Protein AF-A0A931HI49-F1 (afdb_monomer_lite)

Sequence (52 aa):
GRVAIERFLDRTTTLTVDDSHHGPAGHRTYRYEPTYILRGIAELHVDFTPAH

Radius of gyration: 13.29 Å; chains: 1; bounding box: 24×36×25 Å

pLDDT: mean 91.95, std 5.31, range [69.0, 96.5]

Foldseek 3Di:
DVVVVVVVVVFWPDKAFDCVQFNDPPRGDFDFDPDPPDGDGPDTDIDTDTDD

Secondary structure (DSSP, 8-state):
-HHHHHHHHTTEEEEEE-HHHH-STTS----B-S-SS---BS---EEEEE--

Structure (mmCIF, N/CA/C/O backbone):
data_AF-A0A931HI49-F1
#
_entry.id   AF-A0A931HI49-F1
#
loop_
_atom_site.group_PDB
_atom_site.id
_atom_site.type_symbol
_atom_site.label_atom_id
_atom_site.label_alt_id
_atom_site.label_comp_id
_atom_site.label_asym_id
_atom_site.label_entity_id
_atom_site.label_seq_id
_atom_site.pdbx_PDB_ins_code
_atom_site.Cartn_x
_atom_site.Cartn_y
_atom_site.Cartn_z
_atom_site.occupancy
_atom_site.B_iso_or_equiv
_atom_site.auth_seq_id
_atom_site.auth_comp_id
_atom_site.auth_asym_id
_atom_site.auth_atom_id
_atom_site.pdbx_PDB_model_num
ATOM 1 N N . GLY A 1 1 ? 8.820 -6.689 -12.568 1.00 69.00 1 GLY A N 1
ATOM 2 C CA . GLY A 1 1 ? 7.736 -6.031 -11.812 1.00 69.00 1 GLY A CA 1
ATOM 3 C C . GLY A 1 1 ? 6.446 -6.819 -11.890 1.00 69.00 1 GLY A C 1
ATOM 4 O O . GLY A 1 1 ? 6.106 -7.482 -10.924 1.00 69.00 1 GLY A O 1
ATOM 5 N N . ARG A 1 2 ? 5.775 -6.806 -13.049 1.00 90.31 2 ARG A N 1
ATOM 6 C CA . ARG A 1 2 ? 4.457 -7.430 -13.269 1.00 90.31 2 ARG A CA 1
ATOM 7 C C . ARG A 1 2 ? 4.305 -8.853 -12.712 1.00 90.31 2 ARG A C 1
ATOM 9 O O . ARG A 1 2 ? 3.479 -9.054 -11.840 1.00 90.31 2 ARG A O 1
ATOM 16 N N . VAL A 1 3 ? 5.173 -9.785 -13.112 1.00 93.44 3 VAL A N 1
ATOM 17 C CA . VAL A 1 3 ? 5.115 -11.191 -12.657 1.00 93.44 3 VAL A CA 1
ATOM 18 C C . VAL A 1 3 ? 5.264 -11.334 -11.136 1.00 93.44 3 VAL A C 1
ATOM 20 O O . VAL A 1 3 ? 4.678 -12.229 -10.538 1.00 93.44 3 VAL A O 1
ATOM 23 N N . ALA A 1 4 ? 6.046 -10.464 -10.488 1.00 91.81 4 ALA A N 1
ATOM 24 C CA . ALA A 1 4 ? 6.205 -10.495 -9.035 1.00 91.81 4 ALA A CA 1
ATOM 25 C C . ALA A 1 4 ? 4.930 -10.019 -8.326 1.00 91.81 4 ALA A C 1
ATOM 27 O O . ALA A 1 4 ? 4.519 -10.636 -7.349 1.00 91.81 4 ALA A O 1
ATOM 28 N N . ILE A 1 5 ? 4.292 -8.968 -8.854 1.00 91.19 5 ILE A N 1
ATOM 29 C CA . ILE A 1 5 ? 3.020 -8.447 -8.340 1.00 91.19 5 ILE A CA 1
ATOM 30 C C . ILE A 1 5 ? 1.905 -9.471 -8.560 1.00 91.19 5 ILE A C 1
ATOM 32 O O . ILE A 1 5 ? 1.199 -9.790 -7.616 1.00 91.19 5 ILE A O 1
ATOM 36 N N . GLU A 1 6 ? 1.789 -10.044 -9.760 1.00 94.50 6 GLU A N 1
ATOM 37 C CA . GLU A 1 6 ? 0.793 -11.079 -10.075 1.00 94.50 6 GLU A CA 1
ATOM 38 C C . GLU A 1 6 ? 0.930 -12.276 -9.130 1.00 94.50 6 GLU A C 1
ATOM 40 O O . GLU A 1 6 ? -0.019 -12.628 -8.446 1.00 94.50 6 GLU A O 1
ATOM 45 N N . ARG A 1 7 ? 2.142 -12.818 -8.959 1.00 93.50 7 ARG A N 1
ATOM 46 C CA . ARG A 1 7 ? 2.372 -13.929 -8.020 1.00 93.50 7 ARG A CA 1
ATOM 47 C C . ARG A 1 7 ? 2.127 -13.565 -6.560 1.00 93.50 7 ARG A C 1
ATOM 49 O O . ARG A 1 7 ? 1.925 -14.464 -5.748 1.00 93.50 7 ARG A O 1
ATOM 56 N N . PHE A 1 8 ? 2.297 -12.304 -6.174 1.00 92.69 8 PHE A N 1
ATOM 57 C CA . PHE A 1 8 ? 1.988 -11.853 -4.819 1.00 92.69 8 PHE A CA 1
ATOM 58 C C . PHE A 1 8 ? 0.471 -11.783 -4.615 1.00 92.69 8 PHE A C 1
ATOM 60 O O . PHE A 1 8 ? -0.033 -12.328 -3.637 1.00 92.69 8 PHE A O 1
ATOM 67 N N . LEU A 1 9 ? -0.249 -11.201 -5.577 1.00 93.00 9 LEU A N 1
ATOM 68 C CA . LEU A 1 9 ? -1.709 -11.113 -5.569 1.00 93.00 9 LEU A CA 1
ATOM 69 C C . LEU A 1 9 ? -2.377 -12.491 -5.652 1.00 93.00 9 LEU A C 1
ATOM 71 O O . LEU A 1 9 ? -3.299 -12.746 -4.889 1.00 93.00 9 LEU A O 1
ATOM 75 N N . ASP A 1 10 ? -1.861 -13.411 -6.470 1.00 95.00 10 ASP A N 1
ATOM 76 C CA . ASP A 1 10 ? -2.375 -14.787 -6.580 1.00 95.00 10 ASP A CA 1
ATOM 77 C C . ASP A 1 10 ? -2.339 -15.552 -5.243 1.00 95.00 10 ASP A C 1
ATOM 79 O O . ASP A 1 10 ? -3.088 -16.505 -5.047 1.00 95.00 10 ASP A O 1
ATOM 83 N N . ARG A 1 11 ? -1.454 -15.156 -4.319 1.00 93.62 11 ARG A N 1
ATOM 84 C CA . ARG A 1 11 ? -1.259 -15.789 -3.003 1.00 93.62 11 ARG A 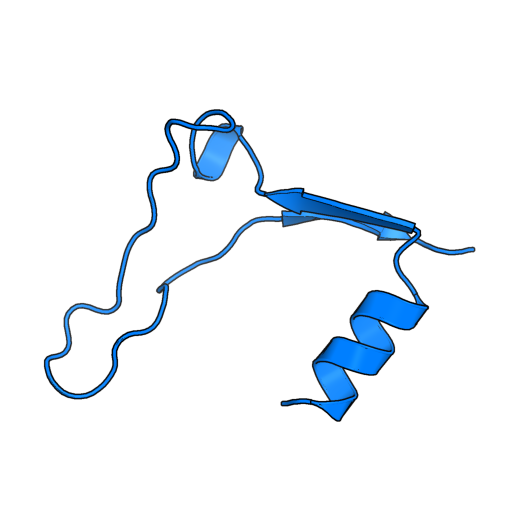CA 1
ATOM 85 C C . ARG A 1 11 ? -1.834 -14.965 -1.852 1.00 93.62 11 ARG A C 1
ATOM 87 O O . ARG A 1 11 ? -1.513 -15.237 -0.698 1.00 93.62 11 ARG A O 1
ATOM 94 N N . THR A 1 12 ? -2.651 -13.958 -2.145 1.00 95.25 12 THR A N 1
ATOM 95 C CA . THR A 1 12 ? -3.150 -13.003 -1.154 1.00 95.25 12 THR A CA 1
ATOM 96 C C . THR A 1 12 ? -4.666 -12.859 -1.272 1.00 95.25 12 THR A C 1
ATOM 98 O O . THR A 1 12 ? -5.177 -12.463 -2.312 1.00 95.25 12 THR A O 1
ATOM 101 N N . THR A 1 13 ? -5.396 -13.151 -0.194 1.00 94.00 13 THR A N 1
ATOM 102 C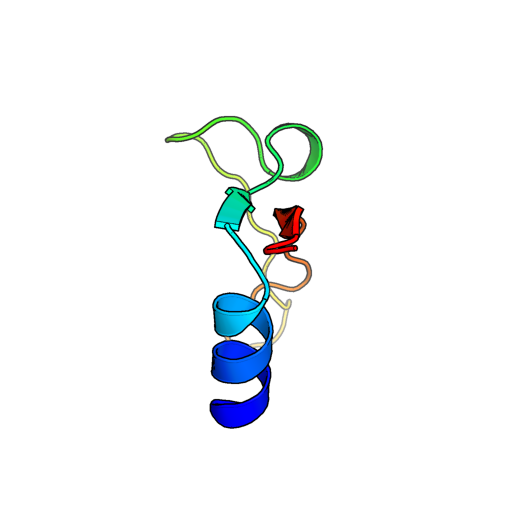 CA . THR A 1 13 ? -6.867 -13.046 -0.149 1.00 94.00 13 THR A CA 1
ATOM 103 C C . THR A 1 13 ? -7.329 -11.619 0.135 1.00 94.00 13 THR A C 1
ATOM 105 O O . THR A 1 13 ? -8.330 -11.159 -0.410 1.00 94.00 13 THR A O 1
ATOM 108 N N . THR A 1 14 ? -6.604 -10.904 0.998 1.00 94.19 14 THR A N 1
ATOM 109 C CA . THR A 1 14 ? -6.871 -9.498 1.326 1.00 94.19 14 THR A CA 1
ATOM 110 C C . THR A 1 14 ? -5.575 -8.712 1.265 1.00 94.19 14 THR A C 1
ATOM 112 O O . THR A 1 14 ? -4.531 -9.221 1.661 1.00 94.19 14 THR A O 1
ATOM 115 N N . LEU A 1 15 ? -5.641 -7.480 0.766 1.00 94.50 15 LEU A N 1
ATOM 116 C CA . LEU A 1 15 ? -4.507 -6.567 0.709 1.00 94.50 15 LEU A CA 1
ATOM 117 C C . LEU A 1 15 ? -5.004 -5.158 1.021 1.00 94.50 15 LEU A C 1
ATOM 119 O O . LEU A 1 15 ? -5.789 -4.590 0.257 1.00 94.50 15 LEU A O 1
ATOM 123 N N . THR A 1 16 ? -4.558 -4.602 2.139 1.00 95.06 16 THR A N 1
ATOM 124 C CA . THR A 1 16 ? -4.964 -3.278 2.616 1.00 95.06 16 THR A CA 1
ATOM 125 C C . THR A 1 16 ? -3.745 -2.451 2.985 1.00 95.06 16 THR A C 1
ATOM 127 O O . THR A 1 16 ? -2.728 -2.983 3.409 1.00 95.06 16 THR A O 1
ATOM 130 N N . VAL A 1 17 ? -3.833 -1.133 2.819 1.00 95.88 17 VAL A N 1
ATOM 131 C CA . VAL A 1 17 ? -2.780 -0.222 3.285 1.00 95.88 17 VAL A CA 1
ATOM 132 C C . VAL A 1 17 ? -2.860 -0.124 4.806 1.00 95.88 17 VAL A C 1
ATOM 134 O O . VAL A 1 17 ? -3.951 0.078 5.335 1.00 95.88 17 VAL A O 1
ATOM 137 N N . ASP A 1 18 ? -1.719 -0.242 5.481 1.00 95.81 18 ASP A N 1
ATOM 138 C CA . ASP A 1 18 ? -1.637 -0.192 6.943 1.00 95.81 18 ASP A CA 1
ATOM 139 C C . ASP A 1 18 ? -1.987 1.220 7.459 1.00 95.81 18 ASP A C 1
ATOM 141 O O . ASP A 1 18 ? -1.303 2.210 7.170 1.00 95.81 18 ASP A O 1
ATOM 145 N N . ASP A 1 19 ? -3.0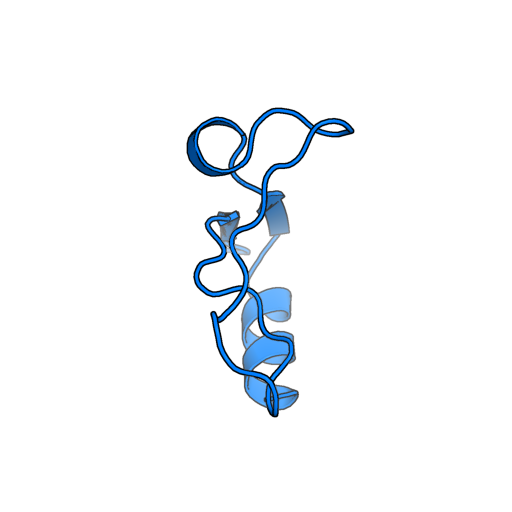76 1.320 8.223 1.00 95.06 19 ASP A N 1
ATOM 146 C CA . ASP A 1 19 ? -3.583 2.571 8.800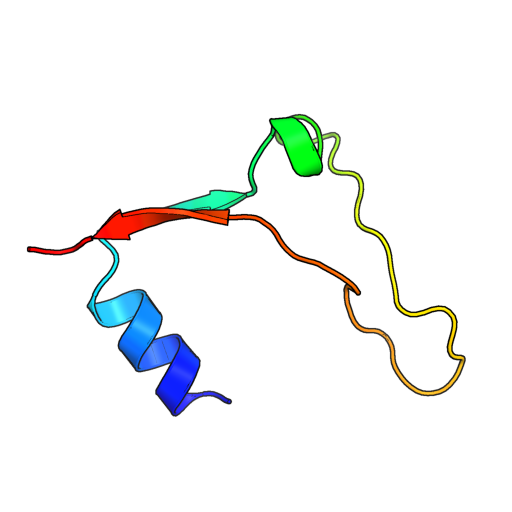 1.00 95.06 19 ASP A CA 1
ATOM 147 C C . ASP A 1 19 ? -2.652 3.173 9.861 1.00 95.06 19 ASP A C 1
ATOM 149 O O . ASP A 1 19 ? -2.625 4.393 10.029 1.00 95.06 19 ASP A O 1
ATOM 153 N N . SER A 1 20 ? -1.858 2.355 10.547 1.00 94.56 20 SER A N 1
ATOM 154 C CA . SER A 1 20 ? -0.899 2.802 11.564 1.00 94.56 20 SER A CA 1
ATOM 155 C C . SER A 1 20 ? 0.284 3.527 10.928 1.00 94.56 20 SER A C 1
ATOM 157 O O . SER A 1 20 ? 0.769 4.520 11.470 1.00 94.56 20 SER A O 1
ATOM 159 N N . HIS A 1 21 ? 0.730 3.058 9.760 1.00 96.12 21 HIS A N 1
ATOM 160 C CA . HIS A 1 21 ? 1.845 3.663 9.026 1.00 96.12 21 HIS A CA 1
ATOM 161 C C . HIS A 1 21 ? 1.400 4.798 8.101 1.00 96.12 21 HIS A C 1
ATOM 163 O O . HIS A 1 21 ? 2.138 5.770 7.914 1.00 96.12 21 HIS A O 1
ATOM 169 N N . HIS A 1 22 ? 0.202 4.691 7.523 1.00 96.50 22 HIS A N 1
ATOM 170 C CA . HIS A 1 22 ? -0.256 5.608 6.483 1.00 96.50 22 HIS A CA 1
ATOM 171 C C . HIS A 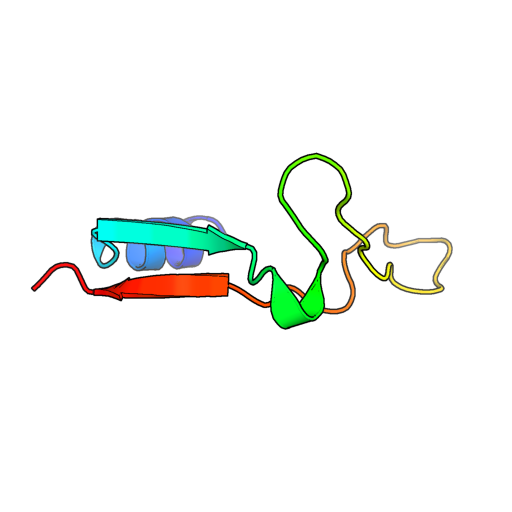1 22 ? -1.461 6.458 6.879 1.00 96.50 22 HIS A C 1
ATOM 173 O O . HIS A 1 22 ? -1.884 7.270 6.067 1.00 96.50 22 HIS A O 1
ATOM 179 N N . GLY A 1 23 ? -2.019 6.338 8.082 1.00 94.44 23 GLY A N 1
ATOM 180 C CA . GLY A 1 23 ? -3.279 6.997 8.448 1.00 94.44 23 GLY A CA 1
ATOM 181 C C . GLY A 1 23 ? -4.498 6.294 7.837 1.00 94.44 23 GLY A C 1
ATOM 182 O O . GLY A 1 23 ? -4.333 5.381 7.031 1.00 94.44 23 GLY A O 1
ATOM 183 N N . PRO A 1 24 ? -5.732 6.683 8.194 1.00 95.31 24 PRO A N 1
ATOM 184 C CA . PRO A 1 24 ? -6.931 5.949 7.800 1.00 95.31 24 PRO A CA 1
ATOM 185 C C . PRO A 1 24 ? -7.251 6.075 6.307 1.00 95.31 24 PRO A C 1
ATOM 187 O O . PRO A 1 24 ? -6.797 6.988 5.605 1.00 95.31 24 PRO A O 1
ATOM 190 N N . ALA A 1 25 ? -8.100 5.173 5.810 1.00 93.12 25 ALA A N 1
ATOM 191 C CA . ALA A 1 25 ? -8.656 5.279 4.463 1.00 93.12 25 ALA A CA 1
ATOM 192 C C . ALA A 1 25 ? -9.294 6.666 4.227 1.00 93.12 25 ALA A C 1
ATOM 194 O O . ALA A 1 25 ? -10.076 7.154 5.037 1.00 93.12 25 ALA A O 1
ATOM 195 N N . GLY A 1 26 ? -8.934 7.318 3.117 1.00 92.44 26 GLY A N 1
ATOM 196 C CA . GLY A 1 26 ? -9.371 8.683 2.790 1.00 92.44 26 GLY A CA 1
ATOM 197 C C . GLY A 1 26 ? -8.486 9.804 3.348 1.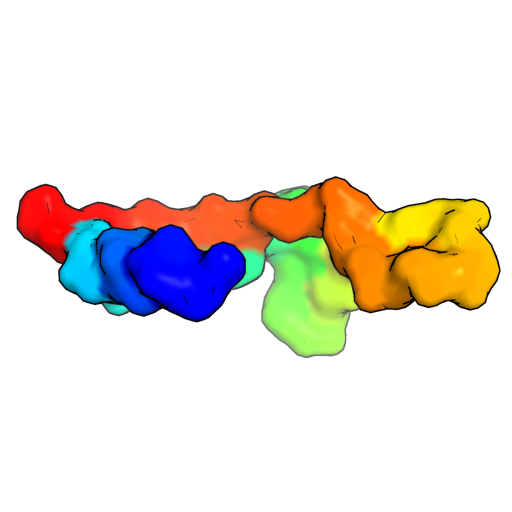00 92.44 26 GLY A C 1
ATOM 198 O O . GLY A 1 26 ? -8.560 10.920 2.842 1.00 92.44 26 GLY A O 1
ATOM 199 N N . HIS A 1 27 ? -7.597 9.518 4.304 1.00 93.88 27 HIS A N 1
ATOM 200 C CA . HIS A 1 27 ? -6.637 10.489 4.842 1.00 93.88 27 HIS A CA 1
ATOM 201 C C . HIS A 1 27 ? -5.222 9.895 4.906 1.00 93.88 27 HIS A C 1
ATOM 203 O O . HIS A 1 27 ? -4.535 9.957 5.925 1.00 93.88 27 HIS A O 1
ATOM 209 N N . ARG A 1 28 ? -4.801 9.277 3.794 1.00 93.88 28 ARG A N 1
ATOM 210 C CA . ARG A 1 28 ? -3.514 8.585 3.705 1.00 93.88 28 ARG A CA 1
ATOM 211 C C . ARG A 1 28 ? -2.346 9.562 3.582 1.00 93.88 28 ARG A C 1
ATOM 213 O O . ARG A 1 28 ? -2.387 10.482 2.767 1.00 93.88 28 ARG A O 1
ATOM 220 N N . THR A 1 29 ? -1.275 9.296 4.319 1.00 93.69 29 THR A N 1
ATOM 221 C CA . THR A 1 29 ? 0.015 9.980 4.220 1.00 93.69 29 THR A CA 1
ATOM 222 C C . THR A 1 29 ? 1.042 9.038 3.598 1.00 93.69 29 THR A C 1
ATOM 224 O O . THR A 1 29 ? 1.432 8.033 4.194 1.00 93.69 29 THR A O 1
ATOM 227 N N . TYR A 1 30 ? 1.507 9.378 2.397 1.00 93.62 30 TYR A N 1
ATOM 228 C CA . TYR A 1 30 ? 2.591 8.669 1.716 1.00 93.62 30 TYR A CA 1
ATOM 229 C C . TYR A 1 30 ? 3.830 9.551 1.651 1.00 93.62 30 TYR A C 1
ATOM 231 O O . TYR A 1 30 ? 3.742 10.730 1.301 1.00 93.62 30 TYR A O 1
ATOM 239 N N . ARG A 1 31 ? 4.991 8.968 1.957 1.00 92.12 31 ARG A N 1
ATOM 240 C CA . ARG A 1 31 ? 6.281 9.614 1.709 1.00 92.12 31 ARG A CA 1
ATOM 241 C C . ARG A 1 31 ? 6.733 9.267 0.302 1.00 92.12 31 ARG A C 1
ATOM 243 O O . ARG A 1 31 ? 6.666 8.111 -0.104 1.00 92.12 31 ARG A O 1
ATOM 250 N N . TYR A 1 32 ? 7.183 10.272 -0.429 1.00 90.94 32 TYR A N 1
ATOM 251 C CA . TYR A 1 32 ? 7.711 10.103 -1.774 1.00 90.94 32 TYR A CA 1
ATOM 252 C C . TYR A 1 32 ? 9.224 10.237 -1.753 1.00 90.94 32 TYR A C 1
ATOM 254 O O . TYR A 1 32 ? 9.779 10.929 -0.898 1.00 90.94 32 TYR A O 1
ATOM 262 N N . GLU A 1 33 ? 9.867 9.594 -2.717 1.00 92.06 33 GLU A N 1
ATOM 263 C CA . GLU A 1 33 ? 11.293 9.766 -2.953 1.00 92.06 33 GLU A CA 1
ATOM 264 C C . GLU A 1 33 ? 11.626 11.252 -3.162 1.00 92.06 33 GLU A C 1
ATOM 266 O O . GLU A 1 33 ? 10.977 11.915 -3.979 1.00 92.06 33 GLU A O 1
ATOM 271 N N . PRO A 1 34 ? 12.641 11.804 -2.474 1.00 87.56 34 PRO A N 1
ATOM 272 C CA . PRO A 1 34 ? 12.991 13.221 -2.552 1.00 87.56 34 PRO A CA 1
ATOM 273 C C . PRO A 1 34 ? 13.812 13.537 -3.814 1.00 87.56 34 PRO A C 1
ATOM 275 O O . PRO A 1 34 ? 14.718 14.369 -3.789 1.00 87.56 34 PRO A O 1
ATOM 278 N N . THR A 1 35 ? 13.535 12.852 -4.925 1.00 86.62 35 THR A N 1
ATOM 279 C CA . THR A 1 35 ? 14.276 13.003 -6.181 1.00 86.62 35 THR A CA 1
ATOM 280 C C . THR A 1 35 ? 13.391 13.602 -7.264 1.00 86.62 35 THR A C 1
ATOM 282 O O . THR A 1 35 ? 12.185 13.375 -7.304 1.00 86.62 35 THR A O 1
ATOM 285 N N . TYR A 1 36 ? 13.998 14.361 -8.175 1.00 79.94 36 TYR A N 1
ATOM 286 C CA . TYR A 1 36 ? 13.259 15.018 -9.258 1.00 79.94 36 TYR A CA 1
ATOM 287 C C . TYR A 1 36 ? 12.969 14.087 -10.450 1.00 79.94 36 TYR A C 1
ATOM 289 O O . TYR A 1 36 ? 12.121 14.388 -11.282 1.00 79.94 36 TYR A O 1
ATOM 297 N N . ILE A 1 37 ? 13.688 12.962 -10.550 1.00 85.12 37 ILE A N 1
ATOM 298 C CA . ILE A 1 37 ? 13.623 12.039 -11.695 1.00 85.12 37 ILE A CA 1
ATOM 299 C C . ILE A 1 37 ? 12.610 10.916 -11.446 1.00 85.12 37 ILE A C 1
ATOM 301 O O . ILE A 1 37 ? 11.918 10.493 -12.372 1.00 85.12 37 ILE A O 1
ATOM 305 N N . LEU A 1 38 ? 12.508 10.425 -10.207 1.00 86.88 38 LEU A N 1
ATOM 306 C CA . LEU A 1 38 ? 11.658 9.290 -9.858 1.00 86.88 38 LEU A CA 1
ATOM 307 C C . LEU A 1 38 ? 10.536 9.730 -8.927 1.00 86.88 38 LEU A C 1
ATOM 309 O O . LEU A 1 38 ? 10.779 10.194 -7.816 1.00 86.88 38 LEU A O 1
ATOM 313 N N . ARG A 1 39 ? 9.294 9.506 -9.360 1.00 85.62 39 ARG A N 1
ATOM 314 C CA . ARG A 1 39 ? 8.110 9.678 -8.516 1.00 85.62 39 ARG A CA 1
ATOM 315 C C . ARG A 1 39 ? 7.652 8.323 -7.985 1.00 85.62 39 ARG A C 1
ATOM 317 O O . ARG A 1 39 ? 6.708 7.732 -8.501 1.00 85.62 39 ARG A O 1
ATOM 324 N N . GLY A 1 40 ? 8.366 7.834 -6.976 1.00 90.94 40 GLY A N 1
ATOM 325 C CA . GLY A 1 40 ? 8.036 6.612 -6.241 1.00 90.94 40 GLY A CA 1
ATOM 326 C C . GLY A 1 40 ? 7.567 6.920 -4.822 1.00 90.94 40 GLY A C 1
ATOM 327 O O . GLY A 1 40 ? 7.982 7.922 -4.239 1.00 90.94 40 GLY A O 1
ATOM 328 N N . ILE A 1 41 ? 6.700 6.065 -4.277 1.00 92.81 41 ILE A N 1
ATOM 329 C CA . ILE A 1 41 ? 6.476 6.011 -2.829 1.00 92.81 41 ILE A CA 1
ATOM 330 C C . ILE A 1 41 ? 7.745 5.414 -2.223 1.00 92.81 41 ILE A C 1
ATOM 332 O O . ILE A 1 41 ? 8.194 4.368 -2.688 1.00 92.81 41 ILE A O 1
ATOM 336 N N . ALA A 1 42 ? 8.307 6.080 -1.219 1.00 92.50 42 ALA A N 1
ATOM 337 C CA . ALA A 1 42 ? 9.531 5.632 -0.567 1.00 92.50 42 ALA A CA 1
ATOM 338 C C . ALA A 1 42 ? 9.308 4.314 0.190 1.00 92.50 42 ALA A C 1
ATOM 340 O O . ALA A 1 42 ? 10.103 3.385 0.098 1.00 92.50 42 ALA A O 1
ATOM 341 N N . GLU A 1 43 ? 8.181 4.214 0.900 1.00 93.81 43 GLU A N 1
ATOM 342 C CA . GLU A 1 43 ? 7.806 3.042 1.692 1.00 93.81 43 GLU A CA 1
ATOM 343 C C . GLU A 1 43 ? 6.288 2.830 1.638 1.00 93.81 43 GLU A C 1
ATOM 345 O O . GLU A 1 43 ? 5.515 3.774 1.833 1.00 93.81 43 GLU A O 1
ATOM 350 N N . LEU A 1 44 ? 5.859 1.591 1.387 1.00 94.62 44 LEU A N 1
ATOM 351 C CA . LEU A 1 44 ? 4.452 1.189 1.380 1.00 94.62 44 LEU A CA 1
ATOM 352 C C . LEU A 1 44 ? 4.266 -0.023 2.298 1.00 94.62 44 LEU A C 1
ATOM 354 O O . LEU A 1 44 ? 4.652 -1.138 1.949 1.00 94.62 44 LEU A O 1
ATOM 358 N N . HIS A 1 45 ? 3.663 0.214 3.458 1.00 95.75 45 HIS A N 1
ATOM 359 C CA . HIS A 1 45 ? 3.278 -0.806 4.423 1.00 95.75 45 HIS A CA 1
ATOM 360 C C . HIS A 1 45 ? 1.855 -1.272 4.125 1.00 95.75 45 HIS A C 1
ATOM 362 O O . HIS A 1 45 ? 0.929 -0.469 3.960 1.00 95.75 45 HIS A O 1
ATOM 368 N N . VAL A 1 46 ? 1.693 -2.586 4.028 1.00 95.12 46 VAL A N 1
ATOM 369 C CA . VAL A 1 46 ? 0.419 -3.232 3.726 1.00 95.12 46 VAL A CA 1
ATOM 370 C C . VAL A 1 46 ? 0.191 -4.390 4.675 1.00 95.12 46 VAL A C 1
ATOM 372 O O . VAL A 1 46 ? 1.104 -5.169 4.949 1.00 95.12 46 VAL A O 1
ATOM 375 N N . ASP A 1 47 ? -1.051 -4.521 5.107 1.00 95.75 47 ASP A N 1
ATOM 376 C CA . ASP A 1 47 ? -1.553 -5.713 5.764 1.00 95.75 47 ASP A CA 1
ATOM 377 C C . ASP A 1 47 ? -2.132 -6.644 4.708 1.00 95.75 47 ASP A C 1
ATOM 379 O O . ASP A 1 47 ? -2.818 -6.213 3.773 1.00 95.75 47 ASP A O 1
ATOM 383 N N . PHE A 1 48 ? -1.855 -7.936 4.845 1.00 95.69 48 PHE A N 1
ATOM 384 C CA . PHE A 1 48 ? -2.384 -8.925 3.925 1.00 95.69 48 PHE A CA 1
ATOM 385 C C . PHE A 1 48 ? -2.713 -10.242 4.614 1.00 95.69 48 PHE A C 1
ATOM 387 O O . PHE A 1 48 ? -2.085 -10.632 5.598 1.00 95.69 48 PHE A O 1
ATOM 394 N N . THR A 1 49 ? -3.699 -10.948 4.066 1.00 95.69 49 THR A N 1
ATOM 395 C CA . THR A 1 49 ? -4.023 -12.322 4.466 1.00 95.69 49 THR A CA 1
ATOM 396 C C . THR A 1 49 ? -3.574 -13.283 3.368 1.00 95.69 49 THR A C 1
ATOM 398 O O . THR A 1 49 ? -4.026 -13.124 2.230 1.00 95.69 49 THR A O 1
ATOM 401 N N . PRO A 1 50 ? -2.726 -14.283 3.667 1.00 94.69 50 PRO A N 1
ATOM 402 C CA . PRO A 1 50 ? -2.360 -15.315 2.703 1.00 94.69 50 PRO A CA 1
ATOM 403 C C . PRO A 1 50 ? -3.589 -16.038 2.140 1.00 94.69 50 PRO A C 1
ATOM 405 O O . PRO A 1 50 ? -4.561 -16.305 2.849 1.00 94.69 50 PRO A O 1
ATOM 408 N N . ALA A 1 51 ? -3.559 -16.344 0.848 1.00 88.50 51 ALA A N 1
ATOM 409 C CA . ALA A 1 51 ? -4.458 -17.310 0.242 1.00 88.50 51 ALA A CA 1
ATOM 410 C C . ALA A 1 51 ? -3.828 -18.695 0.425 1.00 88.50 51 ALA A C 1
ATOM 412 O O . ALA A 1 51 ? -2.910 -19.046 -0.315 1.00 88.50 51 ALA A O 1
ATOM 413 N N . HIS A 1 52 ? -4.360 -19.443 1.398 1.00 73.12 52 HIS A N 1
ATOM 414 C CA . HIS A 1 52 ? -4.002 -20.820 1.785 1.00 73.12 52 HIS A CA 1
ATOM 415 C C . HIS A 1 52 ? -2.814 -20.982 2.739 1.00 73.12 52 HIS A C 1
ATOM 417 O O . HIS A 1 52 ? -1.711 -20.465 2.461 1.00 73.12 52 HIS A O 1
#